Protein AF-A0A1B6GKZ3-F1 (afdb_monomer)

Sequence (125 aa):
PKDRTLQQFEHSHVNLAIYTSLAATASCGIIMAAVFLAINIKYRNQRYIKMSSPHLNNLIIVGCMLTYSSVIFLGMDSRLTSEQAFPYICTARAWLLMAGFSLAFGAMFSKTWRVHSIFTDVKLN

Foldseek 3Di:
DDPDDPPPPPLPQDDPVVLVVLLVVLVVQLVVLVVVVVCLVVVVVPPVSVVQPSVLSVLLSVLSNLLSVLSNLVSVCSVDDDPPCVVVNVVSSVVSNVSSVCSNVVSVVVRVVVVVVVVVVVVVD

pLDDT: mean 73.92, std 13.46, range [46.28, 91.94]

Mean predicted aligned error: 11.02 Å

Solvent-accessible surface area (backbone atoms only — not comparable to full-atom values): 7052 Å² total; per-residue (Å²): 137,84,89,68,83,77,81,74,82,71,77,79,64,70,55,66,69,61,48,51,52,52,47,53,51,33,51,54,47,46,54,51,42,49,52,53,48,51,51,53,63,72,44,60,85,38,72,71,44,61,72,65,39,60,70,45,54,51,42,33,44,53,14,51,48,38,37,34,51,37,55,48,52,54,56,53,46,69,75,66,74,56,88,84,54,51,66,62,52,54,50,52,41,52,49,32,44,54,49,16,51,50,34,40,53,52,31,54,51,51,55,54,49,51,55,51,48,56,62,49,58,65,72,75,112

Radius of gyration: 21.81 Å; Cα contacts (8 Å, |Δi|>4): 70; chains: 1; bounding box: 69×26×68 Å

Structure (mmCIF, N/CA/C/O backbone):
data_AF-A0A1B6GKZ3-F1
#
_entry.id   AF-A0A1B6GKZ3-F1
#
loop_
_atom_site.group_PDB
_atom_site.id
_atom_site.type_symbol
_atom_site.label_atom_id
_atom_site.l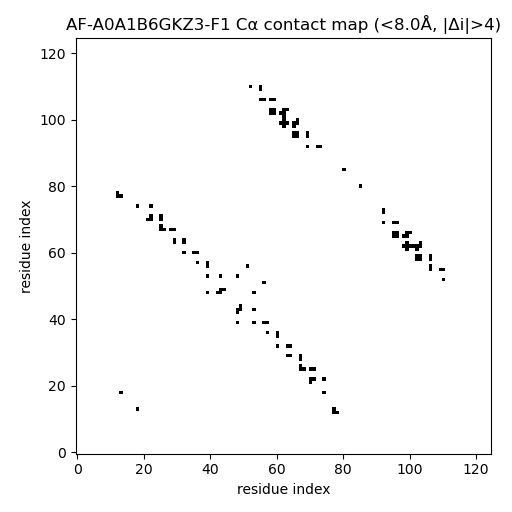abel_alt_id
_atom_site.label_comp_id
_atom_site.label_asym_id
_atom_site.label_entity_id
_atom_site.label_seq_id
_atom_site.pdbx_PDB_ins_code
_atom_site.Cartn_x
_atom_site.Cartn_y
_atom_site.Cartn_z
_atom_site.occupancy
_atom_site.B_iso_or_equiv
_atom_site.auth_seq_id
_atom_site.auth_comp_id
_atom_site.auth_asym_id
_atom_site.auth_atom_id
_atom_site.pdbx_PDB_model_num
ATOM 1 N N . PRO A 1 1 ? 44.072 4.158 -29.381 1.00 46.28 1 PRO A N 1
ATOM 2 C CA . PRO A 1 1 ? 43.344 3.110 -28.626 1.00 46.28 1 PRO A CA 1
ATOM 3 C C . PRO A 1 1 ? 42.477 3.738 -27.520 1.00 46.28 1 PRO A C 1
ATOM 5 O O . PRO A 1 1 ? 43.001 4.210 -26.518 1.00 46.28 1 PRO A O 1
ATOM 8 N N . LYS A 1 2 ? 41.166 3.863 -27.758 1.00 48.12 2 LYS A N 1
ATOM 9 C CA . LYS A 1 2 ? 40.204 4.345 -26.757 1.00 48.12 2 LYS A CA 1
ATOM 10 C C . LYS A 1 2 ? 39.569 3.130 -26.080 1.00 48.12 2 LYS A C 1
ATOM 12 O O . LYS A 1 2 ? 38.551 2.644 -26.558 1.00 48.12 2 LYS A O 1
ATOM 17 N N . ASP A 1 3 ? 40.136 2.695 -24.962 1.00 51.94 3 ASP A N 1
ATOM 18 C CA . ASP A 1 3 ? 39.442 1.839 -23.996 1.00 51.94 3 ASP A CA 1
ATOM 19 C C . ASP A 1 3 ? 38.453 2.707 -23.207 1.00 51.94 3 ASP A C 1
ATOM 21 O O . ASP A 1 3 ? 38.708 3.132 -22.082 1.00 51.94 3 ASP A O 1
ATOM 25 N N . ARG A 1 4 ? 37.333 3.077 -23.838 1.00 57.38 4 ARG A N 1
ATOM 26 C CA . ARG A 1 4 ? 36.168 3.570 -23.096 1.00 57.38 4 ARG A CA 1
ATOM 27 C C . ARG A 1 4 ? 35.268 2.378 -22.838 1.00 57.38 4 ARG A C 1
ATOM 29 O O . ARG A 1 4 ? 34.600 1.904 -23.751 1.00 57.38 4 ARG A O 1
ATOM 36 N N . THR A 1 5 ? 35.239 1.929 -21.592 1.00 62.53 5 THR A N 1
ATOM 37 C CA . THR A 1 5 ? 34.227 1.010 -21.081 1.00 62.53 5 THR A CA 1
ATOM 38 C C . THR A 1 5 ? 32.859 1.649 -21.320 1.00 62.53 5 THR A C 1
ATOM 40 O O . THR A 1 5 ? 32.511 2.649 -20.691 1.00 62.53 5 THR A O 1
ATOM 43 N N . LEU A 1 6 ? 32.102 1.130 -22.287 1.00 56.44 6 LEU A N 1
ATOM 44 C CA . LEU A 1 6 ? 30.703 1.493 -22.469 1.00 56.44 6 LEU A CA 1
ATOM 45 C C . LEU A 1 6 ? 29.946 0.873 -21.294 1.00 56.44 6 LEU A C 1
ATOM 47 O O . LEU A 1 6 ? 29.663 -0.321 -21.292 1.00 56.44 6 LEU A O 1
ATOM 51 N N . GLN A 1 7 ? 29.694 1.671 -20.255 1.00 56.16 7 GLN A N 1
ATOM 52 C CA . GLN A 1 7 ? 28.782 1.310 -19.175 1.00 56.16 7 GLN A CA 1
ATOM 53 C C . GLN A 1 7 ? 27.383 1.178 -19.782 1.00 56.16 7 GLN A C 1
ATOM 55 O O . GLN A 1 7 ? 26.633 2.146 -19.892 1.00 56.16 7 GLN A O 1
ATOM 60 N N . GLN A 1 8 ? 27.056 -0.022 -20.248 1.00 49.25 8 GLN A N 1
ATOM 61 C CA . GLN A 1 8 ? 25.707 -0.368 -20.645 1.00 49.25 8 GLN A CA 1
ATOM 62 C C . GLN A 1 8 ? 24.929 -0.549 -19.342 1.00 49.25 8 GLN A C 1
ATOM 64 O O . GLN A 1 8 ? 25.019 -1.585 -18.686 1.00 49.25 8 GLN A O 1
ATOM 69 N N . PHE A 1 9 ? 24.250 0.514 -18.908 1.00 51.00 9 PHE A N 1
ATOM 70 C CA . PHE A 1 9 ? 23.259 0.450 -17.840 1.00 51.00 9 PHE A CA 1
ATOM 71 C C . PHE A 1 9 ? 22.092 -0.396 -18.353 1.00 51.00 9 PHE A C 1
ATOM 73 O O . PHE A 1 9 ? 21.085 0.112 -18.836 1.00 51.00 9 PHE A O 1
ATOM 80 N N . GLU A 1 10 ? 22.268 -1.713 -18.329 1.00 46.53 10 GLU A N 1
ATOM 81 C CA . GLU A 1 10 ? 21.203 -2.657 -18.608 1.00 46.53 10 GLU A CA 1
ATOM 82 C C . GLU A 1 10 ? 20.245 -2.578 -17.421 1.00 46.53 10 GLU A C 1
ATOM 84 O O . GLU A 1 10 ? 20.489 -3.141 -16.351 1.00 46.53 10 GLU A O 1
ATOM 89 N N . HIS A 1 11 ? 19.185 -1.781 -17.581 1.00 46.94 11 HIS A N 1
ATOM 90 C CA . HIS A 1 11 ? 18.032 -1.799 -16.694 1.00 46.94 11 HIS A CA 1
ATOM 91 C C . HIS A 1 11 ? 17.592 -3.259 -16.572 1.00 46.94 11 HIS A C 1
ATOM 93 O O . HIS A 1 11 ? 16.987 -3.808 -17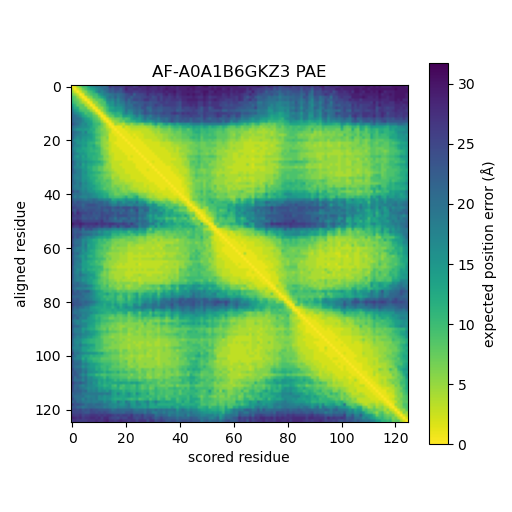.491 1.00 46.94 11 HIS A O 1
ATOM 99 N N . SER A 1 12 ? 17.945 -3.909 -15.459 1.00 46.56 12 SER A N 1
ATOM 100 C CA . SER A 1 12 ? 17.529 -5.277 -15.164 1.00 46.56 12 SER A CA 1
ATOM 101 C C . SER A 1 12 ? 16.009 -5.289 -15.066 1.00 46.56 12 SER A C 1
ATOM 103 O O . SER A 1 12 ? 15.432 -4.993 -14.019 1.00 46.56 12 SER A O 1
ATOM 105 N N . HIS A 1 13 ? 15.344 -5.571 -16.185 1.00 53.88 13 HIS A N 1
ATOM 106 C CA . HIS A 1 13 ? 13.901 -5.689 -16.224 1.00 53.88 13 HIS A CA 1
ATOM 107 C C . HIS A 1 13 ? 13.492 -6.826 -15.294 1.00 53.88 13 HIS A C 1
ATOM 109 O O . HIS A 1 13 ? 13.937 -7.967 -15.425 1.00 53.88 13 HIS A O 1
ATOM 115 N N . VAL A 1 14 ? 12.622 -6.501 -14.342 1.00 61.72 14 VAL A N 1
ATOM 116 C CA . VAL A 1 14 ? 12.069 -7.472 -13.404 1.00 61.72 14 VAL A CA 1
ATOM 117 C C . VAL A 1 14 ? 11.408 -8.599 -14.198 1.00 61.72 14 VAL A C 1
ATOM 119 O O . VAL A 1 14 ? 10.629 -8.354 -15.131 1.00 61.72 14 VAL A O 1
ATOM 122 N N . ASN A 1 15 ? 11.738 -9.839 -13.835 1.00 73.31 15 ASN A N 1
ATOM 123 C CA . ASN A 1 15 ? 11.268 -11.025 -14.535 1.00 73.31 15 ASN A CA 1
ATOM 124 C C . ASN A 1 15 ? 9.733 -10.993 -14.645 1.00 73.31 15 ASN A C 1
ATOM 126 O O . ASN A 1 15 ? 9.033 -10.803 -13.645 1.00 73.31 15 ASN A O 1
ATOM 130 N N . LEU A 1 16 ? 9.203 -11.145 -15.862 1.00 73.06 16 LEU A N 1
ATOM 131 C CA . LEU A 1 16 ? 7.765 -11.028 -16.132 1.00 73.06 16 LEU A CA 1
ATOM 132 C C . LEU A 1 16 ? 6.942 -12.002 -15.279 1.00 73.06 16 LEU A C 1
ATOM 134 O O . LEU A 1 16 ? 5.853 -11.647 -14.827 1.00 73.06 16 LEU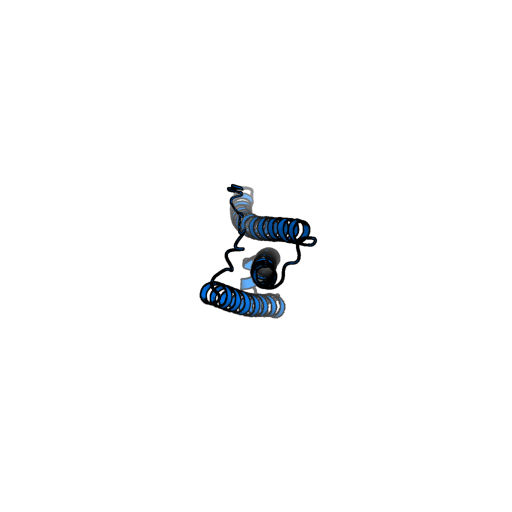 A O 1
ATOM 138 N N . ALA A 1 17 ? 7.493 -13.178 -14.979 1.00 81.12 17 ALA A N 1
ATOM 139 C CA . ALA A 1 17 ? 6.872 -14.153 -14.089 1.00 81.12 17 ALA A CA 1
ATOM 140 C C . ALA A 1 17 ? 6.658 -13.611 -12.662 1.00 81.12 17 ALA A C 1
ATOM 142 O O . ALA A 1 17 ? 5.593 -13.790 -12.080 1.00 81.12 17 ALA A O 1
ATOM 143 N N . ILE A 1 18 ? 7.642 -12.898 -12.108 1.00 82.00 18 ILE A N 1
ATOM 144 C CA . ILE A 1 18 ? 7.557 -12.319 -10.758 1.00 82.00 18 ILE A CA 1
ATOM 145 C C . ILE A 1 18 ? 6.565 -11.154 -10.746 1.00 82.00 18 ILE A C 1
ATOM 147 O O . ILE A 1 18 ? 5.766 -11.013 -9.824 1.00 82.00 18 ILE A O 1
ATOM 151 N N . TYR A 1 19 ? 6.577 -10.325 -11.792 1.00 79.38 19 TYR A N 1
ATOM 152 C CA . TYR A 1 19 ? 5.634 -9.213 -11.889 1.00 79.38 19 TYR A CA 1
ATOM 153 C C . TYR A 1 19 ? 4.181 -9.697 -11.972 1.00 79.38 19 TYR A C 1
ATOM 155 O O . TYR A 1 19 ? 3.318 -9.209 -11.244 1.00 79.38 19 TYR A O 1
ATOM 163 N N . THR A 1 20 ? 3.911 -10.674 -12.836 1.00 82.25 20 THR A N 1
ATOM 164 C CA . THR A 1 20 ? 2.559 -11.219 -13.009 1.00 82.25 20 THR A CA 1
ATOM 165 C C . THR A 1 20 ? 2.049 -11.899 -11.739 1.00 82.25 20 THR A C 1
ATOM 167 O O . THR A 1 20 ? 0.893 -11.691 -11.377 1.00 82.25 20 THR A O 1
ATOM 170 N N . SER A 1 21 ? 2.898 -12.629 -11.005 1.00 87.94 21 SER A N 1
ATOM 171 C CA . SER A 1 21 ? 2.500 -13.249 -9.734 1.00 87.94 21 SER A CA 1
ATOM 172 C C . SER A 1 21 ? 2.194 -12.216 -8.640 1.00 87.94 21 SER A C 1
ATOM 174 O O . SER A 1 21 ? 1.190 -12.344 -7.932 1.00 87.94 21 SER A O 1
ATOM 176 N N . LEU A 1 22 ? 2.992 -11.147 -8.541 1.00 86.25 22 LEU A N 1
ATOM 177 C CA . LEU A 1 22 ? 2.738 -10.022 -7.634 1.00 86.25 22 LEU A CA 1
ATOM 178 C C . LEU A 1 22 ? 1.435 -9.295 -7.981 1.00 86.25 22 LEU A C 1
ATOM 180 O O . LEU A 1 22 ? 0.628 -9.027 -7.093 1.00 86.25 22 LEU A O 1
ATOM 184 N N . ALA A 1 23 ? 1.203 -9.015 -9.265 1.00 86.19 23 ALA A N 1
ATOM 185 C CA . ALA A 1 23 ? -0.007 -8.346 -9.733 1.00 86.19 23 ALA A CA 1
ATOM 186 C C . ALA A 1 23 ? -1.267 -9.198 -9.501 1.00 86.19 23 ALA A C 1
ATOM 188 O O . ALA A 1 23 ? -2.288 -8.684 -9.038 1.00 86.19 23 ALA A O 1
ATOM 189 N N . ALA A 1 24 ? -1.194 -10.509 -9.752 1.00 90.44 24 ALA A N 1
ATOM 190 C CA . ALA A 1 24 ? -2.279 -11.445 -9.462 1.00 90.44 24 ALA A CA 1
ATOM 191 C C . ALA A 1 24 ? -2.595 -11.485 -7.958 1.00 90.44 24 ALA A C 1
ATOM 193 O O . ALA A 1 24 ? -3.746 -11.373 -7.547 1.00 90.44 24 ALA A O 1
ATOM 194 N N . THR A 1 25 ? -1.565 -11.558 -7.115 1.00 89.25 25 THR A N 1
ATOM 195 C CA . THR A 1 25 ? -1.751 -11.579 -5.659 1.00 89.25 25 THR A CA 1
ATOM 196 C C . THR A 1 25 ? -2.334 -10.259 -5.145 1.00 89.25 25 THR A C 1
ATOM 198 O O . THR A 1 25 ? -3.253 -10.266 -4.325 1.00 89.25 25 THR A O 1
ATOM 201 N N . ALA A 1 26 ? -1.851 -9.119 -5.648 1.00 89.62 26 ALA A N 1
ATOM 202 C CA . ALA A 1 26 ? -2.347 -7.800 -5.262 1.00 89.62 26 ALA A CA 1
ATOM 203 C C . ALA A 1 26 ? -3.805 -7.577 -5.695 1.00 89.62 26 ALA A C 1
ATOM 205 O O . ALA A 1 26 ? -4.609 -7.081 -4.909 1.00 89.62 26 ALA A O 1
ATOM 206 N N . SER A 1 27 ? -4.172 -7.985 -6.912 1.00 89.19 27 SER A N 1
ATOM 207 C CA . SER A 1 27 ? -5.552 -7.877 -7.406 1.00 89.19 27 SER A CA 1
ATOM 208 C C . SER A 1 27 ? -6.521 -8.762 -6.616 1.00 89.19 27 SER A C 1
ATOM 210 O O . SER A 1 27 ? -7.560 -8.270 -6.174 1.00 89.19 27 SER A O 1
ATOM 212 N N . CYS A 1 28 ? -6.154 -10.015 -6.325 1.00 91.94 28 CYS A N 1
ATOM 213 C CA . CYS A 1 28 ? -6.914 -10.871 -5.408 1.00 91.94 28 CYS A CA 1
ATOM 214 C C . CYS A 1 28 ? -7.076 -10.224 -4.022 1.00 91.94 28 CYS A C 1
ATOM 216 O O . CYS A 1 28 ? -8.169 -10.226 -3.453 1.00 91.94 28 CYS A O 1
ATOM 218 N N . GLY A 1 29 ? -6.006 -9.618 -3.500 1.00 89.06 29 GLY A N 1
ATOM 219 C CA . GLY A 1 29 ? -6.015 -8.890 -2.235 1.00 89.06 29 GLY A CA 1
ATOM 220 C C . GLY A 1 29 ? -6.985 -7.705 -2.214 1.00 89.06 29 GLY A C 1
ATOM 221 O O . GLY A 1 29 ? -7.724 -7.543 -1.244 1.00 89.06 29 GLY A O 1
ATOM 222 N N . ILE A 1 30 ? -7.046 -6.916 -3.292 1.00 89.31 30 ILE A N 1
ATOM 223 C CA . ILE A 1 30 ? -7.982 -5.786 -3.429 1.00 89.31 30 ILE A CA 1
ATOM 224 C C . ILE A 1 30 ? -9.430 -6.274 -3.466 1.00 89.31 30 ILE A C 1
ATOM 226 O O . ILE A 1 30 ? -10.277 -5.713 -2.772 1.00 89.31 30 ILE A O 1
ATOM 230 N N . ILE A 1 31 ? -9.719 -7.332 -4.231 1.00 90.31 31 ILE A N 1
ATOM 231 C CA . ILE A 1 31 ? -11.069 -7.912 -4.301 1.00 90.31 31 ILE A CA 1
ATOM 232 C C . ILE A 1 31 ? -11.495 -8.386 -2.911 1.00 90.31 31 ILE A C 1
ATOM 234 O O . ILE A 1 31 ? -12.580 -8.046 -2.439 1.00 90.31 31 ILE A O 1
ATOM 238 N N . MET A 1 32 ? -10.618 -9.114 -2.218 1.00 87.50 32 MET A N 1
ATOM 239 C CA . MET A 1 32 ? -10.895 -9.602 -0.872 1.00 87.50 32 MET A CA 1
ATOM 240 C C . MET A 1 32 ? -11.089 -8.446 0.121 1.00 87.50 32 MET A C 1
ATOM 242 O O . MET A 1 32 ? -12.047 -8.461 0.894 1.00 87.50 32 MET A O 1
ATOM 246 N N . ALA A 1 33 ? -10.254 -7.405 0.061 1.00 85.81 33 ALA A N 1
ATOM 247 C CA . ALA A 1 33 ? -10.391 -6.200 0.878 1.00 85.81 33 ALA A CA 1
ATOM 248 C C . ALA A 1 33 ? -11.722 -5.469 0.625 1.00 85.81 33 ALA A C 1
ATOM 250 O O . ALA A 1 33 ? -12.387 -5.061 1.578 1.00 85.81 33 ALA A O 1
ATOM 251 N N . ALA A 1 34 ? -12.153 -5.357 -0.634 1.00 85.69 34 ALA A N 1
ATOM 252 C CA . ALA A 1 34 ? -13.427 -4.749 -1.008 1.00 85.69 34 ALA A CA 1
ATOM 253 C C . ALA A 1 34 ? -14.628 -5.567 -0.506 1.00 85.69 34 ALA A C 1
ATOM 255 O O . ALA A 1 34 ? -15.578 -4.993 0.028 1.00 85.69 34 ALA A O 1
ATOM 256 N N . VAL A 1 35 ? -14.571 -6.901 -0.602 1.00 86.12 35 VAL A N 1
ATOM 257 C CA . VAL A 1 35 ? -15.595 -7.797 -0.038 1.00 86.12 35 VAL A CA 1
ATOM 258 C C . VAL A 1 35 ? -15.667 -7.637 1.479 1.00 86.12 35 VAL A C 1
ATOM 260 O O . VAL A 1 35 ? -16.754 -7.442 2.025 1.00 86.12 35 VAL A O 1
ATOM 263 N N . PHE A 1 36 ? -14.522 -7.637 2.168 1.00 80.81 36 PHE A N 1
ATOM 264 C CA . PHE A 1 36 ? -14.478 -7.401 3.610 1.00 80.81 36 PHE A CA 1
ATOM 265 C C . PHE A 1 36 ? -15.031 -6.026 3.986 1.00 80.81 36 PHE A C 1
ATOM 267 O O . PHE A 1 36 ? -15.771 -5.937 4.964 1.00 80.81 36 PHE A O 1
ATOM 274 N N . LEU A 1 37 ? -14.744 -4.976 3.211 1.00 81.50 37 LEU A N 1
ATOM 275 C CA . LEU A 1 37 ? -15.290 -3.635 3.424 1.00 81.50 37 LEU A CA 1
ATOM 276 C C . LEU A 1 37 ? -16.813 -3.611 3.250 1.00 81.50 37 LEU A C 1
ATOM 278 O O . LEU A 1 37 ? -17.526 -3.073 4.097 1.00 81.50 37 LEU A O 1
ATOM 282 N N . ALA A 1 38 ? -17.319 -4.230 2.181 1.00 81.56 38 ALA A N 1
ATOM 283 C CA . ALA A 1 38 ? -18.746 -4.313 1.893 1.00 81.56 38 ALA A CA 1
ATOM 284 C C . ALA A 1 38 ? -19.495 -5.068 3.000 1.00 81.56 38 ALA A C 1
ATOM 286 O O . ALA A 1 38 ? -20.523 -4.593 3.482 1.00 81.56 38 ALA A O 1
ATOM 287 N N . ILE A 1 39 ? -18.943 -6.190 3.470 1.00 78.38 39 ILE A N 1
ATOM 288 C CA . ILE A 1 39 ? -19.456 -6.932 4.628 1.00 78.38 39 ILE A CA 1
ATOM 289 C C . ILE A 1 39 ? -19.394 -6.052 5.888 1.00 78.38 39 ILE A C 1
ATOM 291 O O . ILE A 1 39 ? -20.374 -5.981 6.628 1.00 78.38 39 ILE A O 1
ATOM 295 N N . ASN A 1 40 ? -18.304 -5.313 6.119 1.00 74.44 40 ASN A N 1
ATOM 296 C CA . ASN A 1 40 ? -18.163 -4.428 7.284 1.00 74.44 40 ASN A CA 1
ATOM 297 C C . ASN A 1 40 ? -19.247 -3.337 7.323 1.00 74.44 40 ASN A C 1
ATOM 299 O O . ASN A 1 40 ? -19.835 -3.068 8.371 1.00 74.44 40 ASN A O 1
ATOM 303 N N . ILE A 1 41 ? -19.556 -2.741 6.166 1.00 74.00 41 ILE A N 1
ATOM 304 C CA . ILE A 1 41 ? -20.603 -1.721 6.026 1.00 74.00 41 ILE A CA 1
ATOM 305 C C . ILE A 1 41 ? -21.997 -2.352 6.142 1.00 74.00 41 ILE A C 1
ATOM 307 O O . ILE A 1 41 ? -22.841 -1.829 6.871 1.00 74.00 41 ILE A O 1
ATOM 311 N N . LYS A 1 42 ? -22.246 -3.485 5.471 1.00 74.44 42 LYS A N 1
ATOM 312 C CA . LYS A 1 42 ? -23.554 -4.163 5.460 1.00 74.44 42 LYS A CA 1
ATOM 313 C C . LYS A 1 42 ? -23.941 -4.688 6.843 1.00 74.44 42 LYS A C 1
ATOM 315 O O . LYS A 1 42 ? -25.085 -4.536 7.260 1.00 74.44 42 LYS A O 1
ATOM 320 N N . TYR A 1 43 ? -22.990 -5.260 7.576 1.00 67.44 43 TYR A N 1
ATOM 321 C CA . TYR A 1 43 ? -23.209 -5.825 8.907 1.00 67.44 43 TYR A CA 1
ATOM 322 C C . TYR A 1 43 ? -22.842 -4.854 10.044 1.00 67.44 43 TYR A C 1
ATOM 324 O O . TYR A 1 43 ? -22.679 -5.277 11.190 1.00 67.44 43 TYR A O 1
ATOM 332 N N . ARG A 1 44 ? -22.787 -3.538 9.780 1.00 61.88 44 ARG A N 1
ATOM 333 C CA . ARG A 1 44 ? -22.508 -2.496 10.791 1.00 61.88 44 ARG A CA 1
ATOM 334 C C . ARG A 1 44 ? -23.446 -2.568 12.016 1.00 61.88 44 ARG A C 1
ATOM 336 O O . ARG A 1 44 ? -23.068 -2.126 13.098 1.00 61.88 44 ARG A O 1
ATOM 343 N N . ASN A 1 45 ? -24.634 -3.163 11.865 1.00 58.62 45 ASN A N 1
ATOM 344 C CA . ASN A 1 45 ? -25.631 -3.343 12.929 1.00 58.62 45 ASN A CA 1
ATOM 345 C C . ASN A 1 45 ? -25.543 -4.675 13.710 1.00 58.62 45 ASN A C 1
ATOM 347 O O . ASN A 1 45 ? -26.309 -4.875 14.649 1.00 58.62 45 ASN A O 1
ATOM 351 N N . GLN A 1 46 ? -24.630 -5.593 13.368 1.00 58.12 46 GLN A N 1
ATOM 352 C CA . GLN A 1 46 ? -24.447 -6.858 14.095 1.00 58.12 46 GLN A CA 1
ATOM 353 C C . GLN A 1 46 ? -23.565 -6.677 15.345 1.00 58.12 46 GLN A C 1
ATOM 355 O O . GLN A 1 46 ? -22.483 -6.082 15.293 1.00 58.12 46 GLN A O 1
ATOM 360 N N . ARG A 1 47 ? -24.000 -7.245 16.481 1.00 49.78 47 ARG A N 1
ATOM 361 C CA . ARG A 1 47 ? -23.345 -7.123 17.804 1.00 49.78 47 ARG A CA 1
ATOM 362 C C . ARG A 1 47 ? -21.884 -7.606 17.795 1.00 49.78 47 ARG A C 1
ATOM 364 O O . ARG A 1 47 ? -21.055 -7.025 18.492 1.00 49.78 47 ARG A O 1
ATOM 371 N N . TYR A 1 48 ? -21.554 -8.578 16.940 1.00 51.88 48 TYR A N 1
ATOM 372 C CA . TYR A 1 48 ? -20.196 -9.115 16.765 1.00 51.88 48 TYR A CA 1
ATOM 373 C C . TYR A 1 48 ? -19.215 -8.091 16.157 1.00 51.88 48 TYR A C 1
ATOM 375 O O . TYR A 1 48 ? -18.079 -7.953 16.610 1.00 51.88 48 TYR A O 1
ATOM 383 N N . ILE A 1 49 ? -19.663 -7.293 15.181 1.00 52.78 49 ILE A N 1
ATOM 384 C CA . ILE A 1 49 ? -18.836 -6.250 14.546 1.00 52.78 49 ILE A CA 1
ATOM 385 C C . ILE A 1 49 ? -18.699 -5.032 15.461 1.00 52.78 49 ILE A C 1
ATOM 387 O O . ILE A 1 49 ? -17.619 -4.449 15.549 1.00 52.78 49 ILE A O 1
ATOM 391 N N . LYS A 1 50 ? -19.742 -4.708 16.237 1.00 47.44 50 LYS A N 1
ATOM 392 C CA . LYS A 1 50 ? -19.694 -3.662 17.272 1.00 47.44 50 LYS A CA 1
ATOM 393 C C . LYS A 1 50 ? -18.701 -4.007 18.396 1.00 47.44 50 LYS A C 1
ATOM 395 O O . LYS A 1 50 ? -18.002 -3.123 18.889 1.00 47.44 50 LYS A O 1
ATOM 400 N N . MET A 1 51 ? -18.560 -5.292 18.738 1.00 51.25 51 MET A N 1
ATOM 401 C CA . MET A 1 51 ? -17.517 -5.782 19.651 1.00 51.25 51 MET A CA 1
ATOM 402 C C . MET A 1 51 ? -16.105 -5.730 19.057 1.00 51.25 51 MET A C 1
ATOM 404 O O . MET A 1 51 ? -15.158 -5.602 19.822 1.00 51.25 51 MET A O 1
ATOM 408 N N . SER A 1 52 ? -15.932 -5.758 17.732 1.00 55.03 52 SER A N 1
ATOM 409 C CA . SER A 1 52 ? -14.609 -5.761 17.080 1.00 55.03 52 SER A CA 1
ATOM 410 C C . SER A 1 52 ? -14.052 -4.362 16.758 1.00 55.03 52 SER A C 1
ATOM 412 O O . SER A 1 52 ? -12.960 -4.264 16.204 1.00 55.03 52 SER A O 1
ATOM 414 N N . SER A 1 53 ? -14.754 -3.281 17.125 1.00 59.94 53 SER A N 1
ATOM 415 C CA . SER A 1 53 ? -14.457 -1.895 16.715 1.00 59.94 53 SER A CA 1
ATOM 416 C C . SER A 1 53 ? -14.468 -1.720 15.184 1.00 59.94 53 SER A C 1
ATOM 418 O O . SER A 1 53 ? -13.417 -1.820 14.545 1.00 59.94 53 SER A O 1
ATOM 420 N N . PRO A 1 54 ? -15.624 -1.404 14.569 1.00 63.38 54 PRO A N 1
ATOM 421 C CA . PRO A 1 54 ? -15.752 -1.311 13.109 1.00 63.38 54 PRO A CA 1
ATOM 422 C C . PRO A 1 54 ? -14.819 -0.260 12.484 1.00 63.38 54 PRO A C 1
ATOM 424 O O . PRO A 1 54 ? -14.294 -0.470 11.396 1.00 63.38 54 PRO A O 1
ATOM 427 N N . HIS A 1 55 ? -14.527 0.82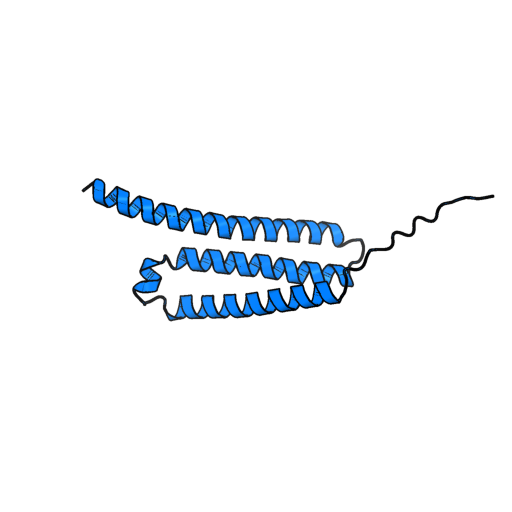7 13.206 1.00 66.62 55 HIS A N 1
ATOM 428 C CA . HIS A 1 55 ? -13.585 1.859 12.761 1.00 66.62 55 HIS A CA 1
ATOM 429 C C . HIS A 1 55 ? -12.147 1.338 12.629 1.00 66.62 55 HIS A C 1
ATOM 431 O O . HIS A 1 55 ? -11.469 1.685 11.669 1.00 66.62 55 HIS A O 1
ATOM 437 N N . LEU A 1 56 ? -11.698 0.461 13.537 1.00 68.81 56 LEU A N 1
ATOM 438 C CA . LEU A 1 56 ? -10.348 -0.113 13.486 1.00 68.81 56 LEU A CA 1
ATOM 439 C C . LEU A 1 56 ? -10.211 -1.116 12.338 1.00 68.81 56 LEU A C 1
ATOM 441 O O . LEU A 1 56 ? -9.202 -1.112 11.642 1.00 68.81 56 LEU A O 1
ATOM 445 N N . ASN A 1 57 ? -11.243 -1.930 12.091 1.00 74.06 57 ASN A N 1
ATOM 446 C CA . ASN A 1 57 ? -11.249 -2.836 10.940 1.00 74.06 57 ASN A CA 1
ATOM 447 C C . ASN A 1 57 ? -11.254 -2.066 9.608 1.00 74.06 57 ASN A C 1
ATOM 449 O O . ASN A 1 57 ? -10.522 -2.446 8.699 1.00 74.06 57 ASN A O 1
ATOM 453 N N . ASN A 1 58 ? -12.009 -0.966 9.495 1.00 78.44 58 ASN A N 1
ATOM 454 C CA . ASN A 1 58 ? -11.963 -0.111 8.303 1.00 78.44 58 ASN A CA 1
ATOM 455 C C . ASN A 1 58 ? -10.571 0.497 8.078 1.00 78.44 58 ASN A C 1
ATOM 457 O O . ASN A 1 58 ? -10.116 0.562 6.941 1.00 78.44 58 ASN A O 1
ATOM 461 N N . LEU A 1 59 ? -9.880 0.898 9.148 1.00 77.88 59 LEU A N 1
ATOM 462 C CA . LEU A 1 59 ? -8.539 1.483 9.075 1.00 77.88 59 LEU A CA 1
ATOM 463 C C . LEU A 1 59 ? -7.498 0.480 8.542 1.00 77.88 59 LEU A C 1
ATOM 465 O O . LEU A 1 59 ? -6.674 0.836 7.703 1.00 77.88 59 LEU A O 1
ATOM 469 N N . ILE A 1 60 ? -7.595 -0.789 8.961 1.00 82.44 60 ILE A N 1
ATOM 470 C CA . ILE A 1 60 ? -6.762 -1.888 8.438 1.00 82.44 60 ILE A CA 1
ATOM 471 C C . ILE A 1 60 ? -7.036 -2.105 6.949 1.00 82.44 60 ILE A C 1
ATOM 473 O O . ILE A 1 60 ? -6.097 -2.184 6.163 1.00 82.44 60 ILE A O 1
ATOM 477 N N . ILE A 1 61 ? -8.311 -2.160 6.547 1.00 83.12 61 ILE A N 1
ATOM 478 C CA . ILE A 1 61 ? -8.692 -2.374 5.142 1.00 83.12 61 ILE A CA 1
ATOM 479 C C . ILE A 1 61 ? -8.155 -1.247 4.253 1.00 83.12 61 ILE A C 1
ATOM 481 O O . ILE A 1 61 ? -7.605 -1.519 3.187 1.00 83.12 61 ILE A O 1
ATOM 485 N N . VAL A 1 62 ? -8.260 0.009 4.699 1.00 83.94 62 VAL A N 1
ATOM 486 C CA . VAL A 1 62 ? -7.681 1.158 3.987 1.00 83.94 62 VAL A CA 1
ATOM 487 C C . VAL A 1 62 ? -6.159 1.022 3.880 1.00 83.94 62 VAL A C 1
ATOM 489 O O . VAL A 1 62 ? -5.615 1.204 2.792 1.00 83.94 62 VAL A O 1
ATOM 492 N N . GLY A 1 63 ? -5.479 0.625 4.962 1.00 85.94 63 GLY A N 1
ATOM 493 C CA . GLY A 1 63 ? -4.043 0.334 4.944 1.00 85.94 63 GLY A CA 1
ATOM 494 C C . GLY A 1 63 ? -3.667 -0.734 3.910 1.00 85.94 63 GLY A C 1
ATOM 495 O O . GLY A 1 63 ? -2.740 -0.528 3.129 1.00 85.94 63 GLY A O 1
ATOM 496 N N . CYS A 1 64 ? -4.429 -1.829 3.833 1.00 84.75 64 CYS A N 1
ATOM 497 C CA . CYS A 1 64 ? -4.231 -2.886 2.838 1.00 84.75 64 CYS A CA 1
ATOM 498 C C . CYS A 1 64 ? -4.487 -2.410 1.398 1.00 84.75 64 CYS A C 1
ATOM 500 O O . CYS A 1 64 ? -3.740 -2.767 0.491 1.00 84.75 64 CYS A O 1
ATOM 502 N N . MET A 1 65 ? -5.511 -1.584 1.154 1.00 86.94 65 MET A N 1
ATOM 503 C CA . MET A 1 65 ? -5.755 -1.040 -0.189 1.00 86.94 65 MET A CA 1
ATOM 504 C C . MET A 1 65 ? -4.614 -0.124 -0.654 1.00 86.94 65 MET A C 1
ATOM 506 O O . MET A 1 65 ? -4.221 -0.180 -1.822 1.00 86.94 65 MET A O 1
ATOM 510 N N . LEU A 1 66 ? -4.041 0.678 0.251 1.00 86.44 66 LEU A N 1
ATOM 511 C CA . LEU A 1 66 ? -2.897 1.548 -0.045 1.00 86.44 66 LEU A CA 1
ATOM 512 C C . LEU A 1 66 ? -1.631 0.742 -0.374 1.00 86.44 66 LEU A C 1
ATOM 514 O O . LEU A 1 66 ? -0.934 1.052 -1.346 1.00 86.44 66 LEU A O 1
ATOM 518 N N . THR A 1 67 ? -1.346 -0.328 0.376 1.00 87.44 67 THR A N 1
ATOM 519 C CA . THR A 1 67 ? -0.187 -1.188 0.091 1.00 87.44 67 THR A CA 1
ATOM 520 C C . THR A 1 67 ? -0.356 -1.951 -1.221 1.00 87.44 67 THR A C 1
ATOM 522 O O . THR A 1 67 ? 0.576 -1.963 -2.024 1.00 87.44 67 THR A O 1
ATOM 525 N N . TYR A 1 68 ? -1.537 -2.509 -1.512 1.00 88.25 68 TYR A N 1
ATOM 526 C CA . TYR A 1 68 ? -1.783 -3.171 -2.799 1.00 88.25 68 TYR A CA 1
ATOM 527 C C . TYR A 1 68 ? -1.686 -2.209 -3.983 1.00 88.25 68 TYR A C 1
ATOM 529 O O . TYR A 1 68 ? -1.068 -2.548 -4.992 1.00 88.25 68 TYR A O 1
ATOM 537 N N . SER A 1 69 ? -2.212 -0.989 -3.839 1.00 86.25 69 SER A N 1
ATOM 538 C CA . SER A 1 69 ? -2.072 0.053 -4.864 1.00 86.25 69 SER A CA 1
ATOM 539 C C . SER A 1 69 ? -0.598 0.360 -5.145 1.00 86.25 69 SER A C 1
ATOM 541 O O . SER A 1 69 ? -0.210 0.468 -6.304 1.00 86.25 69 SER A O 1
ATOM 543 N N . SER A 1 70 ? 0.244 0.399 -4.105 1.00 86.25 70 SER A N 1
ATOM 544 C CA . SER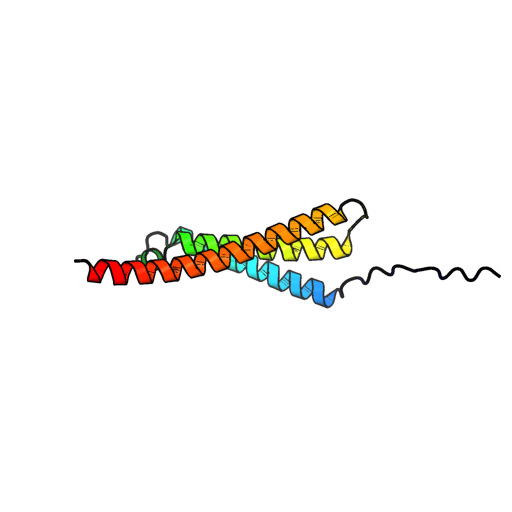 A 1 70 ? 1.696 0.608 -4.239 1.00 86.25 70 SER A CA 1
ATOM 545 C C . SER A 1 70 ? 2.380 -0.490 -5.052 1.00 86.25 70 SER A C 1
ATOM 547 O O . SER A 1 70 ? 3.255 -0.203 -5.865 1.00 86.25 70 SER A O 1
ATOM 549 N N . VAL A 1 71 ? 1.991 -1.752 -4.835 1.00 83.69 71 VAL A N 1
ATOM 550 C CA . VAL A 1 71 ? 2.559 -2.913 -5.542 1.00 83.69 71 VAL A CA 1
ATOM 551 C C . VAL A 1 71 ? 2.167 -2.902 -7.019 1.00 83.69 71 VAL A C 1
ATOM 553 O O . VAL A 1 71 ? 3.005 -3.177 -7.877 1.00 83.69 71 VAL A O 1
ATOM 556 N N . ILE A 1 72 ? 0.919 -2.542 -7.331 1.00 82.75 72 ILE A N 1
ATOM 557 C CA . ILE A 1 72 ? 0.457 -2.417 -8.720 1.00 82.75 72 ILE A CA 1
ATOM 558 C C . ILE A 1 72 ? 1.201 -1.280 -9.429 1.00 82.75 72 ILE A C 1
ATOM 560 O O . ILE A 1 72 ? 1.712 -1.483 -10.532 1.00 82.75 72 ILE A O 1
ATOM 564 N N . PHE A 1 73 ? 1.327 -0.120 -8.776 1.00 79.19 73 PHE A N 1
ATOM 565 C CA . PHE A 1 73 ? 2.056 1.030 -9.318 1.00 79.19 73 PHE A CA 1
ATOM 566 C C . PHE A 1 73 ? 3.529 0.696 -9.593 1.00 79.19 73 PHE A C 1
ATOM 568 O O . PHE A 1 73 ? 4.038 0.998 -10.670 1.00 79.19 73 PHE A O 1
ATOM 575 N N . LEU A 1 74 ? 4.188 -0.002 -8.659 1.00 74.06 74 LEU A N 1
ATOM 576 C CA . LEU A 1 74 ? 5.577 -0.455 -8.794 1.00 74.06 74 LEU A CA 1
ATOM 577 C C . LEU A 1 74 ? 5.791 -1.319 -10.041 1.00 74.06 74 LEU A C 1
ATOM 579 O O . LEU A 1 74 ? 6.806 -1.212 -10.728 1.00 74.06 74 LEU A O 1
ATOM 583 N N . GLY A 1 75 ? 4.851 -2.214 -10.320 1.00 71.88 75 GLY A N 1
ATOM 584 C CA . GLY A 1 75 ? 5.024 -3.143 -11.418 1.00 71.88 75 GLY A CA 1
ATOM 585 C C . GLY A 1 75 ? 4.638 -2.578 -12.793 1.00 71.88 75 GLY A C 1
ATOM 586 O O . GLY A 1 75 ? 5.191 -3.024 -13.797 1.00 71.88 75 GLY A O 1
ATOM 587 N N . MET A 1 76 ? 3.776 -1.555 -12.849 1.00 68.88 76 MET A N 1
ATOM 588 C CA . MET A 1 76 ? 3.607 -0.732 -14.057 1.00 68.88 76 MET A CA 1
ATOM 589 C C . MET A 1 76 ? 4.870 0.089 -14.367 1.00 68.88 76 MET A C 1
ATOM 591 O O . MET A 1 76 ? 5.306 0.127 -15.515 1.00 68.88 76 MET A O 1
ATOM 595 N N . ASP A 1 77 ? 5.488 0.695 -13.350 1.00 65.06 77 ASP A N 1
ATOM 596 C CA . ASP A 1 77 ? 6.696 1.526 -13.484 1.00 65.06 77 ASP A CA 1
ATOM 597 C C . ASP A 1 77 ? 7.891 0.742 -14.071 1.00 65.06 77 ASP A C 1
ATOM 599 O O . ASP A 1 77 ? 8.532 1.186 -15.022 1.00 65.06 77 ASP A O 1
ATOM 603 N N . SER A 1 78 ? 8.095 -0.513 -13.648 1.00 64.19 78 SER A N 1
ATOM 604 C CA . SER A 1 78 ? 9.155 -1.391 -14.196 1.00 64.19 78 SER A CA 1
ATOM 605 C C . SER A 1 78 ? 9.074 -1.656 -15.712 1.00 64.19 78 SER A C 1
ATOM 607 O O . SER A 1 78 ? 10.028 -2.178 -16.297 1.00 64.19 78 SER A O 1
ATOM 609 N N . ARG A 1 79 ? 7.935 -1.369 -16.357 1.00 59.53 79 ARG A N 1
ATOM 610 C CA . ARG A 1 79 ? 7.706 -1.596 -17.795 1.00 59.53 79 ARG A CA 1
ATOM 611 C C . ARG A 1 79 ? 7.779 -0.318 -18.634 1.00 59.53 79 ARG A C 1
ATOM 613 O O . ARG A 1 79 ? 7.972 -0.436 -19.838 1.00 59.53 79 ARG A O 1
ATOM 620 N N . LEU A 1 80 ? 7.575 0.859 -18.037 1.00 56.81 80 LEU A N 1
ATOM 621 C CA . LEU A 1 80 ? 7.194 2.078 -18.766 1.00 56.81 80 LEU A CA 1
ATOM 622 C C . LEU A 1 80 ? 8.077 3.305 -18.484 1.00 56.81 80 LEU A C 1
ATOM 624 O O . LEU A 1 80 ? 7.888 4.330 -19.140 1.00 56.81 80 LEU A O 1
ATOM 628 N N . THR A 1 81 ? 9.004 3.256 -17.523 1.00 59.72 81 THR A N 1
ATOM 629 C CA . THR A 1 81 ? 9.513 4.513 -16.957 1.00 59.72 81 THR A CA 1
ATOM 630 C C . THR A 1 81 ? 10.580 5.221 -17.786 1.00 59.72 81 THR A C 1
ATOM 632 O O . THR A 1 81 ? 11.698 4.752 -17.976 1.00 59.72 81 THR A O 1
ATOM 635 N N . SER A 1 82 ? 10.182 6.419 -18.215 1.00 59.72 82 SER A N 1
ATOM 636 C CA . SER A 1 82 ? 10.991 7.524 -18.721 1.00 59.72 82 SER A CA 1
ATOM 637 C C . SER A 1 82 ? 11.665 8.276 -17.558 1.00 59.72 82 SER A C 1
ATOM 639 O O . SER A 1 82 ? 11.021 8.557 -16.546 1.00 59.72 82 SER A O 1
ATOM 641 N N . GLU A 1 83 ? 12.932 8.668 -17.733 1.00 62.12 83 GLU A N 1
ATOM 642 C CA . GLU A 1 83 ? 13.870 9.251 -16.741 1.00 62.12 83 GLU A CA 1
ATOM 643 C C . GLU A 1 83 ? 13.308 10.363 -15.821 1.00 62.12 83 GLU A C 1
ATOM 645 O O . GLU A 1 83 ? 13.769 10.539 -14.697 1.00 62.12 83 GLU A O 1
ATOM 650 N N . GLN A 1 84 ? 12.298 11.124 -16.254 1.00 68.12 84 GLN A N 1
ATOM 651 C CA . GLN A 1 84 ? 11.830 12.316 -15.529 1.00 68.12 84 GLN A CA 1
ATOM 652 C C . GLN A 1 84 ? 10.812 12.037 -14.410 1.00 68.12 84 GLN A C 1
ATOM 654 O O . GLN A 1 84 ? 10.709 12.818 -13.465 1.00 68.12 84 GLN A O 1
ATOM 659 N N . ALA A 1 85 ? 10.063 10.931 -14.480 1.00 69.12 85 ALA A N 1
ATOM 660 C CA . ALA A 1 85 ? 9.036 10.600 -13.481 1.00 69.12 85 ALA A CA 1
ATOM 661 C C . ALA A 1 85 ? 9.563 9.716 -12.334 1.00 69.12 85 ALA A C 1
ATOM 663 O O . ALA A 1 85 ? 8.900 9.564 -11.306 1.00 69.12 85 ALA A O 1
ATOM 664 N N . PHE A 1 86 ? 10.774 9.177 -12.487 1.00 71.44 86 PHE A N 1
ATOM 665 C CA . PHE A 1 86 ? 11.396 8.239 -11.555 1.00 71.44 86 PHE A CA 1
ATOM 666 C C . PHE A 1 86 ? 11.445 8.725 -10.087 1.00 71.44 86 PHE A C 1
ATOM 668 O O . PHE A 1 86 ? 11.018 7.972 -9.203 1.00 71.44 86 PHE A O 1
ATOM 675 N N . PRO A 1 87 ? 11.884 9.967 -9.766 1.00 79.00 87 PRO A N 1
ATOM 676 C CA . PRO A 1 87 ? 11.957 10.407 -8.371 1.00 79.00 87 PRO A CA 1
ATOM 677 C C . PRO A 1 87 ? 10.572 10.553 -7.727 1.00 79.00 87 PRO A C 1
ATOM 679 O O . PRO A 1 87 ? 10.381 10.129 -6.588 1.00 79.00 87 PRO A O 1
ATOM 682 N N . TYR A 1 88 ? 9.584 11.074 -8.461 1.00 79.75 88 TYR A N 1
ATOM 683 C CA . TYR A 1 88 ? 8.221 11.253 -7.952 1.00 79.75 88 TYR A CA 1
ATOM 684 C C . TYR A 1 88 ? 7.557 9.919 -7.606 1.00 79.75 88 TYR A C 1
ATOM 686 O O . TYR A 1 88 ? 6.947 9.785 -6.544 1.00 79.75 88 TYR A O 1
ATOM 694 N N . ILE A 1 89 ? 7.707 8.917 -8.475 1.00 77.50 89 ILE A N 1
ATOM 695 C CA . ILE A 1 89 ? 7.120 7.588 -8.277 1.00 77.50 89 ILE A CA 1
ATOM 696 C C . ILE A 1 89 ? 7.807 6.865 -7.111 1.00 77.50 89 ILE A C 1
ATOM 698 O O . ILE A 1 89 ? 7.132 6.270 -6.267 1.00 77.50 89 ILE A O 1
ATOM 702 N N . CYS A 1 90 ? 9.135 6.978 -7.003 1.00 79.44 90 CYS A N 1
ATOM 703 C CA . CYS A 1 90 ? 9.899 6.420 -5.887 1.00 79.44 90 CYS A CA 1
ATOM 704 C C . CYS A 1 90 ? 9.445 7.004 -4.537 1.00 79.44 90 CYS A C 1
ATOM 706 O O . CYS A 1 90 ? 9.184 6.261 -3.585 1.00 79.44 90 CYS A O 1
ATOM 708 N N . THR A 1 91 ? 9.267 8.326 -4.466 1.00 85.12 91 THR A N 1
ATOM 709 C CA . THR A 1 91 ? 8.753 8.993 -3.266 1.00 85.12 91 THR A CA 1
ATOM 710 C C . THR A 1 91 ? 7.313 8.576 -2.963 1.00 85.12 91 THR A C 1
ATOM 712 O O . THR A 1 91 ? 7.026 8.183 -1.833 1.00 85.12 91 THR A O 1
ATOM 715 N N . ALA A 1 92 ? 6.415 8.583 -3.953 1.00 84.06 92 ALA A N 1
ATOM 716 C CA . ALA A 1 92 ? 5.018 8.185 -3.768 1.00 84.06 92 ALA A CA 1
ATOM 717 C C . ALA A 1 92 ? 4.891 6.749 -3.233 1.00 84.06 92 ALA A C 1
ATOM 719 O O . ALA A 1 92 ? 4.141 6.497 -2.289 1.00 84.06 92 ALA A O 1
ATOM 720 N N . ARG A 1 93 ? 5.687 5.815 -3.768 1.00 83.38 93 ARG A N 1
ATOM 721 C CA . ARG A 1 93 ? 5.778 4.438 -3.268 1.00 83.38 93 ARG A CA 1
ATOM 722 C C . ARG A 1 93 ? 6.175 4.394 -1.794 1.00 83.38 93 ARG A C 1
ATOM 724 O O . ARG A 1 93 ? 5.537 3.685 -1.018 1.00 83.38 93 ARG A O 1
ATOM 731 N N . ALA A 1 94 ? 7.248 5.092 -1.418 1.00 86.50 94 ALA A N 1
ATOM 732 C CA . ALA A 1 94 ? 7.733 5.088 -0.040 1.00 86.50 94 ALA A CA 1
ATOM 733 C C . ALA A 1 94 ? 6.649 5.605 0.916 1.00 86.50 94 ALA A C 1
ATOM 735 O O . ALA A 1 94 ? 6.383 4.981 1.942 1.00 86.50 94 ALA A O 1
ATOM 736 N N . TRP A 1 95 ? 5.964 6.686 0.537 1.00 90.19 95 TRP A N 1
ATOM 737 C CA . TRP A 1 95 ? 4.853 7.248 1.301 1.00 90.19 95 TRP A CA 1
ATOM 738 C C . TRP A 1 95 ? 3.694 6.273 1.476 1.00 90.19 95 TRP A C 1
ATOM 740 O O . TRP A 1 95 ? 3.240 6.070 2.601 1.00 90.19 95 TRP A O 1
ATOM 750 N N . LEU A 1 96 ? 3.233 5.639 0.397 1.00 87.00 96 LEU A N 1
ATOM 751 C CA . LEU A 1 96 ? 2.122 4.693 0.472 1.00 87.00 96 LEU A CA 1
ATOM 752 C C . LEU A 1 96 ? 2.470 3.460 1.322 1.00 87.00 96 LEU A C 1
ATOM 754 O O . LEU A 1 96 ? 1.637 3.004 2.108 1.00 87.00 96 LEU A O 1
ATOM 758 N N . LEU A 1 97 ? 3.702 2.948 1.216 1.00 85.44 97 LEU A N 1
ATOM 759 C CA . LEU A 1 97 ? 4.165 1.814 2.016 1.00 85.44 97 LEU A CA 1
ATOM 760 C C . LEU A 1 97 ? 4.257 2.173 3.505 1.00 85.44 97 LEU A C 1
ATOM 762 O O . LEU A 1 97 ? 3.750 1.432 4.348 1.00 85.44 97 LEU A O 1
ATOM 766 N N . MET A 1 98 ? 4.862 3.322 3.827 1.00 89.31 98 MET A N 1
ATOM 767 C CA . MET A 1 98 ? 4.972 3.813 5.204 1.00 89.31 98 MET A CA 1
ATOM 768 C C . MET A 1 98 ? 3.595 4.081 5.814 1.00 89.31 98 MET A C 1
ATOM 770 O O . MET A 1 98 ? 3.336 3.675 6.949 1.00 89.31 98 MET A O 1
ATOM 774 N N . ALA A 1 99 ? 2.693 4.714 5.060 1.00 88.94 99 ALA A N 1
ATOM 775 C CA . ALA A 1 99 ? 1.331 4.987 5.501 1.00 88.94 99 ALA A CA 1
ATOM 776 C C . ALA A 1 99 ? 0.545 3.690 5.736 1.00 88.94 99 ALA A C 1
ATOM 778 O O . ALA A 1 99 ? -0.052 3.519 6.797 1.00 88.94 99 ALA A O 1
ATOM 779 N N . GLY A 1 100 ? 0.588 2.746 4.790 1.00 88.31 100 GLY A N 1
ATOM 780 C CA . GLY A 1 100 ? -0.099 1.460 4.909 1.00 88.31 100 GLY A CA 1
ATOM 781 C C . GLY A 1 100 ? 0.389 0.628 6.097 1.00 88.31 100 GLY A C 1
ATOM 782 O O . GLY A 1 100 ? -0.424 0.109 6.863 1.00 88.31 100 GLY A O 1
ATOM 783 N N . PHE A 1 101 ? 1.707 0.563 6.307 1.00 86.25 101 PHE A N 1
ATOM 784 C CA . PHE A 1 101 ? 2.298 -0.127 7.454 1.00 86.25 101 PHE A CA 1
ATOM 785 C C . PHE A 1 101 ? 1.913 0.532 8.785 1.00 86.25 101 PHE A C 1
ATOM 787 O O . PHE A 1 101 ? 1.487 -0.153 9.715 1.00 86.25 101 PHE A O 1
ATOM 794 N N . SER A 1 102 ? 1.997 1.863 8.859 1.00 90.88 102 SER A N 1
ATOM 795 C CA . SER A 1 102 ? 1.656 2.623 10.069 1.00 90.88 102 SER A CA 1
ATOM 796 C C . SER A 1 102 ? 0.180 2.477 10.438 1.00 90.88 102 SER A C 1
ATOM 798 O O . SER A 1 102 ? -0.144 2.293 11.609 1.00 90.88 102 SER A O 1
ATOM 800 N N . LEU A 1 103 ? -0.721 2.498 9.449 1.00 85.19 103 LEU A N 1
ATOM 801 C CA . LEU A 1 103 ? -2.155 2.271 9.657 1.00 85.19 103 LEU A CA 1
ATOM 802 C C . LEU A 1 103 ? -2.433 0.853 10.177 1.00 85.19 103 LEU A C 1
ATOM 804 O O . LEU A 1 103 ? -3.222 0.688 11.109 1.00 85.19 103 LEU A O 1
ATOM 808 N N . ALA A 1 104 ? -1.765 -0.163 9.624 1.00 83.12 104 ALA A N 1
ATOM 809 C CA . ALA A 1 104 ? -1.920 -1.546 10.068 1.00 83.12 104 ALA A CA 1
ATOM 810 C C . ALA A 1 104 ? -1.432 -1.743 11.515 1.00 83.12 104 ALA A C 1
ATOM 812 O O . ALA A 1 104 ? -2.169 -2.270 12.354 1.00 83.12 104 ALA A O 1
ATOM 813 N N . PHE A 1 105 ? -0.225 -1.263 11.834 1.00 84.75 105 PHE A N 1
ATOM 814 C CA . PHE A 1 105 ? 0.332 -1.346 13.187 1.00 84.75 105 PHE A CA 1
ATOM 815 C C . PHE A 1 105 ? -0.473 -0.519 14.194 1.00 84.75 105 PHE A C 1
ATOM 817 O O . PHE A 1 105 ? -0.797 -1.004 15.280 1.00 84.75 105 PHE A O 1
ATOM 824 N N . GLY A 1 106 ? -0.862 0.704 13.827 1.00 86.12 106 GLY A N 1
ATOM 825 C CA . GLY A 1 106 ? -1.672 1.581 14.672 1.00 86.12 106 GLY A CA 1
ATOM 826 C C . GLY A 1 106 ? -3.039 0.979 15.005 1.00 86.12 106 GLY A C 1
ATOM 827 O O . GLY A 1 106 ? -3.503 1.073 16.145 1.00 86.12 106 GLY A O 1
ATOM 828 N N . ALA A 1 107 ? -3.666 0.283 14.053 1.00 80.81 107 ALA A N 1
ATOM 829 C CA . ALA A 1 107 ? -4.925 -0.412 14.298 1.00 80.81 107 ALA A CA 1
ATOM 830 C C . ALA A 1 107 ? -4.765 -1.621 15.237 1.00 80.81 107 ALA A C 1
ATOM 832 O O . ALA A 1 107 ? -5.642 -1.861 16.072 1.00 80.81 107 ALA A O 1
ATOM 833 N N . MET A 1 108 ? -3.647 -2.351 15.147 1.00 81.94 108 MET A N 1
ATOM 834 C CA . MET A 1 108 ? -3.334 -3.460 16.053 1.00 81.94 108 MET A CA 1
ATOM 835 C C . MET A 1 108 ? -3.135 -2.962 17.490 1.00 81.94 108 MET A C 1
ATOM 837 O O . MET A 1 108 ? -3.763 -3.483 18.412 1.00 81.94 108 MET A O 1
ATOM 841 N N . PHE A 1 109 ? -2.359 -1.889 17.676 1.00 82.44 109 PHE A N 1
ATOM 842 C CA . PHE A 1 109 ? -2.200 -1.245 18.983 1.00 82.44 109 PHE A CA 1
ATOM 843 C C . PHE A 1 109 ? -3.527 -0.734 19.542 1.00 82.44 109 PHE A C 1
ATOM 845 O O . PHE A 1 109 ? -3.837 -0.974 20.706 1.00 82.44 109 PHE A O 1
ATOM 852 N N . SER A 1 110 ? -4.353 -0.101 18.710 1.00 80.88 110 SER A N 1
ATOM 853 C CA . SER A 1 110 ? -5.669 0.391 19.131 1.00 80.88 110 SER A CA 1
ATOM 854 C C . SER A 1 110 ? -6.604 -0.738 19.589 1.00 80.88 110 SER A C 1
ATOM 856 O O . SER A 1 110 ? -7.389 -0.550 20.521 1.00 80.88 110 SER A O 1
ATOM 858 N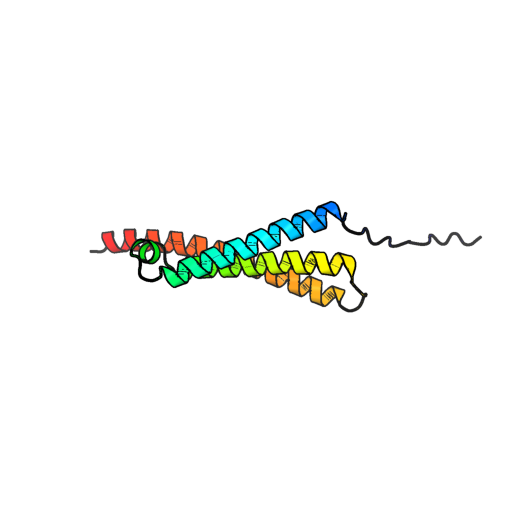 N . LYS A 1 111 ? -6.521 -1.931 18.973 1.00 74.50 111 LYS A N 1
ATOM 859 C CA . LYS A 1 111 ? -7.268 -3.122 19.420 1.00 74.50 111 LYS A CA 1
ATOM 860 C C . LYS A 1 111 ? -6.805 -3.569 20.806 1.00 74.50 111 LYS A C 1
ATOM 862 O O . LYS A 1 111 ? -7.648 -3.776 21.677 1.00 74.50 111 LYS A O 1
ATOM 867 N N . THR A 1 112 ? -5.494 -3.676 21.017 1.00 82.62 112 THR A N 1
ATOM 868 C CA . THR A 1 112 ? -4.907 -4.072 22.307 1.00 82.62 112 THR A CA 1
ATOM 869 C C . THR A 1 112 ? -5.230 -3.061 23.405 1.00 82.62 112 THR A C 1
ATOM 871 O O . THR A 1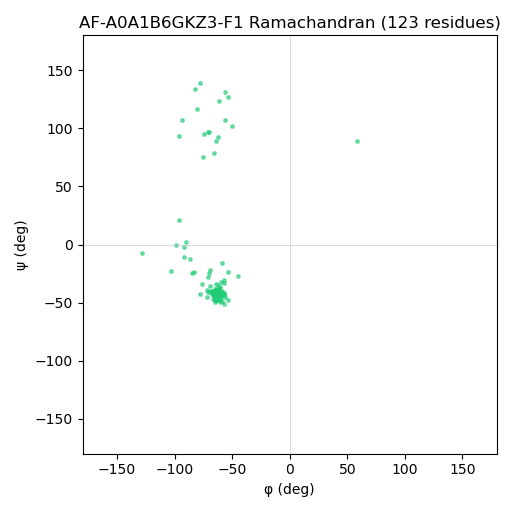 112 ? -5.651 -3.445 24.496 1.00 82.62 112 THR A O 1
ATOM 874 N N . TRP A 1 113 ? -5.120 -1.763 23.105 1.00 78.62 113 TRP A N 1
ATOM 875 C CA . TRP A 1 113 ? -5.418 -0.692 24.055 1.00 78.62 113 TRP A CA 1
ATOM 876 C C . TRP A 1 113 ? -6.888 -0.683 24.475 1.00 78.62 113 TRP A C 1
ATOM 878 O O . TRP A 1 113 ? -7.188 -0.546 25.657 1.00 78.62 113 TRP A O 1
ATOM 888 N N . ARG A 1 114 ? -7.816 -0.928 23.541 1.00 77.75 114 ARG A N 1
ATOM 889 C CA . ARG A 1 114 ? -9.240 -1.041 23.878 1.00 77.75 114 ARG A CA 1
ATOM 890 C C . ARG A 1 114 ? -9.519 -2.192 24.846 1.00 77.75 114 ARG A C 1
ATOM 892 O O . ARG A 1 114 ? -10.307 -2.013 25.768 1.00 77.75 114 ARG A O 1
ATOM 899 N N . VAL A 1 115 ? -8.893 -3.356 24.656 1.00 79.44 115 VAL A N 1
ATOM 900 C CA 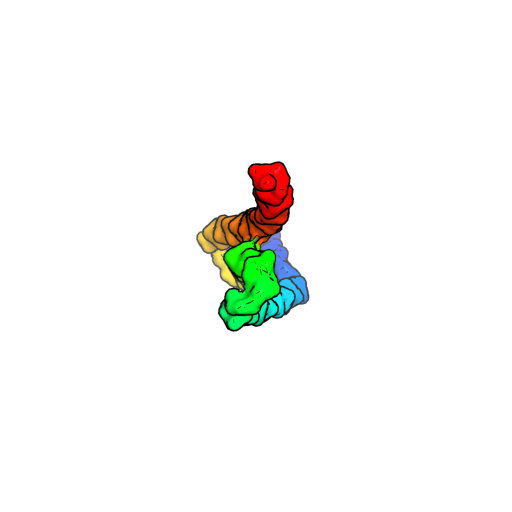. VAL A 1 115 ? -9.039 -4.490 25.589 1.00 79.44 115 VAL A CA 1
ATOM 901 C C . VAL A 1 115 ? -8.483 -4.126 26.965 1.00 79.44 115 VAL A C 1
ATOM 903 O O . VAL A 1 115 ? -9.145 -4.366 27.972 1.00 79.44 115 VAL A O 1
ATOM 906 N N . HIS A 1 116 ? -7.309 -3.494 27.009 1.00 80.12 116 HIS 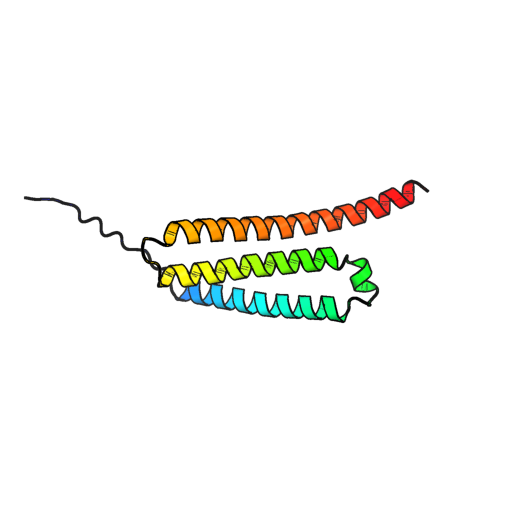A N 1
ATOM 907 C CA . HIS A 1 116 ? -6.698 -3.043 28.257 1.00 80.12 116 HIS A CA 1
ATOM 908 C C . HIS A 1 116 ? -7.560 -2.008 29.004 1.00 80.12 116 HIS A C 1
ATOM 910 O O . HIS A 1 116 ? -7.737 -2.129 30.215 1.00 80.12 116 HIS A O 1
ATOM 916 N N . SER A 1 117 ? -8.136 -1.030 28.292 1.00 76.19 117 SER A N 1
ATOM 917 C CA . SER A 1 117 ? -9.050 -0.032 28.869 1.00 76.19 117 SER A CA 1
ATOM 918 C C . SER A 1 117 ? -10.263 -0.702 29.500 1.00 76.19 117 SER A C 1
ATOM 920 O O . SER A 1 117 ? -10.533 -0.457 30.665 1.00 76.19 117 SER A O 1
ATOM 922 N N . ILE A 1 118 ? -10.920 -1.631 28.792 1.00 79.69 118 ILE A N 1
ATOM 923 C CA . ILE A 1 118 ? -12.091 -2.351 29.321 1.00 79.69 118 ILE A CA 1
ATOM 924 C C . ILE A 1 118 ? -11.752 -3.077 30.634 1.00 79.69 118 ILE A C 1
ATOM 926 O O . ILE A 1 118 ? -12.522 -3.009 31.585 1.00 79.69 118 ILE A O 1
ATOM 930 N N . PHE A 1 119 ? -10.600 -3.750 30.719 1.00 75.38 119 PHE A N 1
ATOM 931 C CA . PHE A 1 119 ? -10.182 -4.431 31.953 1.00 75.38 119 PHE A CA 1
ATOM 932 C C . PHE A 1 119 ? -9.766 -3.476 33.079 1.00 75.38 119 PHE A C 1
ATOM 934 O O . PHE A 1 119 ? -9.881 -3.836 34.250 1.00 75.38 119 PHE A O 1
ATOM 941 N N . THR A 1 120 ? -9.276 -2.284 32.742 1.00 74.88 120 THR A N 1
ATOM 942 C CA . THR A 1 120 ? -8.891 -1.258 33.720 1.00 74.88 120 THR A CA 1
ATOM 943 C C . THR A 1 120 ? -10.117 -0.528 34.268 1.00 74.88 120 THR A C 1
ATOM 945 O O . THR A 1 120 ? -10.221 -0.366 35.480 1.00 74.88 120 THR A O 1
ATOM 948 N N . ASP A 1 121 ? -11.083 -0.184 33.411 1.00 61.31 121 ASP A N 1
ATOM 949 C CA . ASP A 1 121 ? -12.351 0.451 33.793 1.00 61.31 121 ASP A CA 1
ATOM 950 C C . ASP A 1 121 ? -13.169 -0.436 34.751 1.00 61.31 121 ASP A C 1
ATOM 952 O O . ASP A 1 121 ? -13.751 0.061 35.708 1.00 61.31 121 ASP A O 1
ATOM 956 N N . VAL A 1 122 ? -13.151 -1.764 34.567 1.00 59.44 122 VAL A N 1
ATOM 957 C CA . VAL A 1 122 ? -13.835 -2.719 35.467 1.00 59.44 122 VAL A CA 1
ATOM 958 C C . VAL A 1 122 ? -13.173 -2.819 36.848 1.00 59.44 122 VAL A C 1
ATOM 960 O O . VAL A 1 122 ? -13.826 -3.225 37.800 1.00 59.44 122 VAL A O 1
ATOM 963 N N . LYS A 1 123 ? -11.890 -2.458 36.989 1.00 54.47 123 LYS A N 1
ATOM 964 C CA . LYS A 1 123 ? -11.201 -2.440 38.294 1.00 54.47 123 LYS A CA 1
ATOM 965 C C . LYS A 1 123 ? -11.379 -1.129 39.066 1.00 54.47 123 LYS A C 1
ATOM 967 O O . LYS A 1 123 ? -10.992 -1.073 40.229 1.00 54.47 123 LYS A O 1
ATOM 972 N N . LEU A 1 124 ? -11.884 -0.082 38.414 1.00 55.62 124 LEU A N 1
ATOM 973 C CA . LEU A 1 124 ? -12.039 1.264 38.977 1.00 55.62 124 LEU A CA 1
ATOM 974 C C . LEU A 1 124 ? -13.463 1.559 39.481 1.00 55.62 124 LEU A C 1
ATOM 976 O O . LEU A 1 124 ? -13.692 2.644 40.013 1.00 55.62 124 LEU A O 1
ATOM 980 N N . ASN A 1 125 ? -14.389 0.603 39.354 1.00 46.75 125 ASN A N 1
ATOM 981 C CA . ASN A 1 125 ? -15.742 0.633 39.920 1.00 46.75 125 ASN A CA 1
ATOM 982 C C . ASN A 1 125 ? -15.990 -0.608 40.785 1.00 46.75 125 ASN A C 1
ATOM 984 O O . ASN A 1 125 ? -16.986 -0.591 41.541 1.00 46.75 125 ASN A O 1
#

Secondary structure (DSSP, 8-state):
------------PPPHHHHHHHHHHHHHHHHHHHHHHHHHHHTTTSHHHHHT-HHHHHHHHHHHHHHHHHHHHHHHHHHH--TTTHHHHHHHHHHHHHHHHHHHHHHHHHHHHHHHHHHHHTT--

Organism: NCBI:txid1464854

InterPro domains:
  IPR002455 GPCR family 3, GABA-B receptor [PTHR10519] (1-123)
  IPR017978 GPCR family 3, C-terminal [PF00003] (17-121)
  IPR017978 GPCR family 3, C-terminal [PS50259] (18-125)

Nearest PDB structures (foldseek):
  7c7s-assembly1_B  TM=8.829E-01  e=9.715E-07  Homo sapiens
  6uo9-assembly1_B  TM=8.541E-01  e=3.514E-06  Homo sapiens
  7c7s-assembly1_A  TM=9.047E-01  e=3.160E-05  Homo sapiens
  8dt0-assembly2_B  TM=4.509E-01  e=1.210E+00  synthetic construct
  4bne-assembly1_B  TM=2.762E-01  e=7.891E+00  Gallus gallus